Protein AF-A0AAV4JKF1-F1 (afdb_monomer)

Solvent-accessible surface area (backbone atoms only — not comparable to full-atom values): 7211 Å² total; per-residue (Å²): 144,80,54,70,73,57,53,51,54,50,50,52,52,50,63,74,42,50,82,77,72,48,96,61,88,83,86,71,88,88,69,81,89,80,87,83,76,94,61,92,73,76,55,68,49,80,63,65,90,72,56,74,85,52,46,60,58,51,51,54,52,52,48,53,35,43,77,69,63,79,50,79,90,50,97,58,81,47,26,50,44,59,46,86,51,90,71,67,102,69,77,94,67,76,55,82,52,52,87,44,55,67,64,82,93,126

InterPro domains:
  IPR043502 DNA/RNA polymerase superfamily [SSF56672] (13-83)

Foldseek 3Di:
DDDPVVVVVVVVVCVVCVVVPDPADDDDPPDDDDDDDPDPDAAADDADDDDPVCVVVVVVVVVVCVVSVVDDADQDSHDDYWDFDPDDDDDDDTDGPDDDHDHDDD

Secondary structure (DSSP, 8-state):
---HHHHHHHHHHHHHTTTTS-SSPPP--S-PPP---S-----B-PPPPPPHHHHHHHHHHHHHHHHTTS------S-BB--EEE---SSSS--EEE--B------

Organism: NCBI:txid1093978

pLDDT: mean 71.34, std 15.38, range [31.95, 87.19]

Sequence (106 aa):
MLDDQKMSQVQEILHEFADVLTSLPGHTTSVVHEIRLNSDQVVRVKPYPLPFAAQEFVKEEVQKLLDLGVIGHSPSPYCSPITIGCTGIRAGHVAVAGLMLLMPFI

Nearest PDB structures (foldseek):
  4ol8-assembly2_F  TM=7.760E-01  e=1.619E-02  Saccharomyces cerevisiae
  4ol8-assembly2_E  TM=8.468E-01  e=1.544E-01  Saccharomyces cerevisiae
  4ol8-assembly1_A  TM=7.308E-01  e=1.175E-01  Saccharomyces cerevisiae
  8wut-assembly1_E  TM=6.543E-01  e=1.097E-01  Moloney murine leukemia virus
  4mh8-assembly1_A  TM=7.048E-01  e=4.019E-01  Moloney murine leukemia virus isolate Shinnick

Radius of gyration: 20.13 Å; Cα contacts (8 Å, |Δi|>4): 71; chains: 1; bounding box: 46×44×48 Å

Mean predicted aligned error: 12.61 Å

Structure (mmCIF, N/CA/C/O backbone):
data_AF-A0AAV4JKF1-F1
#
_entry.id   AF-A0AAV4JKF1-F1
#
loop_
_atom_site.group_PDB
_atom_site.id
_atom_site.type_symbol
_atom_site.label_atom_id
_atom_site.label_alt_id
_atom_site.label_comp_id
_atom_site.label_asym_id
_atom_site.label_entity_id
_atom_site.label_seq_id
_atom_site.pdbx_PDB_ins_code
_atom_site.Cartn_x
_atom_site.Cartn_y
_atom_site.Cartn_z
_atom_site.occupancy
_atom_site.B_iso_or_equiv
_atom_site.auth_seq_id
_atom_site.auth_comp_id
_atom_site.auth_asym_id
_atom_site.auth_atom_id
_atom_site.pdbx_PDB_model_num
ATOM 1 N N . MET A 1 1 ? -25.158 29.837 23.237 1.00 45.44 1 MET A N 1
ATOM 2 C CA . MET A 1 1 ? -25.384 28.608 24.023 1.00 45.44 1 MET A CA 1
ATOM 3 C C . MET A 1 1 ? -25.950 27.548 23.107 1.00 45.44 1 MET A C 1
ATOM 5 O O . MET A 1 1 ? -27.124 27.220 23.136 1.00 45.44 1 MET A O 1
ATOM 9 N N . LEU A 1 2 ? -25.109 27.108 22.197 1.00 57.44 2 LEU A N 1
ATOM 10 C CA . LEU A 1 2 ? -25.267 25.872 21.456 1.00 57.44 2 LEU A CA 1
ATOM 11 C C . LEU A 1 2 ? -24.030 25.093 21.899 1.00 57.44 2 LEU A C 1
ATOM 13 O O . LEU A 1 2 ? -23.018 25.754 22.109 1.00 57.44 2 LEU A O 1
ATOM 17 N N . ASP A 1 3 ? -24.130 23.793 22.165 1.00 64.38 3 ASP A N 1
ATOM 18 C CA . ASP A 1 3 ? -23.097 22.802 21.801 1.00 64.38 3 ASP A CA 1
ATOM 19 C C . ASP A 1 3 ? -23.141 21.532 22.665 1.00 64.38 3 ASP A C 1
ATOM 21 O O . ASP A 1 3 ? -22.847 20.476 22.120 1.00 64.38 3 ASP A O 1
ATOM 25 N N . ASP A 1 4 ? -23.643 21.544 23.907 1.00 71.81 4 ASP A N 1
ATOM 26 C CA . ASP A 1 4 ? -23.633 20.328 24.755 1.00 71.81 4 ASP A CA 1
ATOM 27 C C . ASP A 1 4 ? -24.437 19.161 24.150 1.00 71.81 4 ASP A C 1
ATOM 29 O O . ASP A 1 4 ? -23.964 18.026 24.081 1.00 71.81 4 ASP A O 1
ATOM 33 N N . GLN A 1 5 ? -25.634 19.439 23.618 1.00 74.81 5 GLN A N 1
ATOM 34 C CA . GLN A 1 5 ? -26.453 18.409 22.964 1.00 74.81 5 GLN A CA 1
ATOM 35 C C . GLN A 1 5 ? -25.835 17.898 21.655 1.00 74.81 5 GLN A C 1
ATOM 37 O O . GLN A 1 5 ? -25.975 16.722 21.330 1.00 74.81 5 GLN A O 1
ATOM 42 N N . LYS A 1 6 ? -25.134 18.759 20.908 1.00 75.44 6 LYS A N 1
ATOM 43 C CA . LYS A 1 6 ? -24.467 18.361 19.658 1.00 75.44 6 LYS A CA 1
ATOM 44 C C . LYS A 1 6 ? -23.225 17.530 19.950 1.00 75.44 6 LYS A C 1
ATOM 46 O O . LYS A 1 6 ? -22.969 16.555 19.254 1.00 75.44 6 LYS A O 1
ATOM 51 N N . 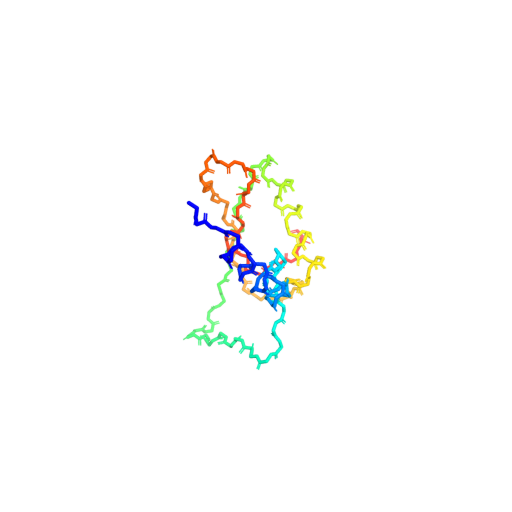MET A 1 7 ? -22.478 17.891 20.992 1.00 80.56 7 MET A N 1
ATOM 52 C CA . MET A 1 7 ? -21.304 17.143 21.428 1.00 80.56 7 MET A CA 1
ATOM 53 C C . MET A 1 7 ? -21.674 15.733 21.895 1.00 80.56 7 MET A C 1
ATOM 55 O O . MET A 1 7 ? -20.975 14.795 21.523 1.00 80.56 7 MET A O 1
ATOM 59 N N . SER A 1 8 ? -22.797 15.566 22.603 1.00 80.62 8 SER A N 1
ATOM 60 C CA . SER A 1 8 ? -23.307 14.239 22.985 1.00 80.62 8 SER A CA 1
ATOM 61 C C . SER A 1 8 ? -23.614 13.367 21.763 1.00 80.62 8 SER A C 1
ATOM 63 O O . SER A 1 8 ? -23.178 12.224 21.695 1.00 80.62 8 SER A O 1
ATOM 65 N N . GLN A 1 9 ? -24.299 13.920 20.757 1.00 81.81 9 GLN A N 1
ATOM 66 C CA . GLN A 1 9 ? -24.639 13.183 19.532 1.00 81.81 9 GLN A CA 1
ATOM 67 C C . GLN A 1 9 ? -23.395 12.787 18.731 1.00 81.81 9 GLN A C 1
ATOM 69 O O . GLN A 1 9 ? -23.306 11.679 18.212 1.00 81.81 9 GLN A O 1
ATOM 74 N N . VAL A 1 10 ? -22.409 13.684 18.646 1.00 83.00 10 VAL A N 1
ATOM 75 C CA . VAL A 1 10 ? -21.136 13.382 17.984 1.00 83.00 10 VAL A CA 1
ATOM 76 C C . VAL A 1 10 ? -20.389 12.279 18.732 1.00 83.00 10 VAL A C 1
ATOM 78 O O . VAL A 1 10 ? -19.842 11.387 18.094 1.00 83.00 10 VAL A O 1
ATOM 81 N N . GLN A 1 11 ? -20.382 12.298 20.066 1.00 82.88 11 GLN A N 1
ATOM 82 C CA . GLN A 1 11 ? -19.741 11.253 20.866 1.00 82.88 11 GLN A CA 1
ATOM 83 C C . GLN A 1 11 ? -20.405 9.883 20.694 1.00 82.88 11 GLN A C 1
ATOM 85 O O . GLN A 1 11 ? -19.692 8.888 20.582 1.00 82.88 11 GLN A O 1
ATOM 90 N N . GLU A 1 12 ? -21.734 9.827 20.622 1.00 86.94 12 GLU A N 1
ATOM 91 C CA . GLU A 1 12 ? -22.471 8.582 20.366 1.00 86.94 12 GLU A CA 1
ATOM 92 C C . GLU A 1 12 ? -22.117 7.988 18.998 1.00 86.94 12 GLU A C 1
ATOM 94 O O . GLU A 1 12 ? -21.759 6.816 18.916 1.00 86.94 12 GLU A O 1
ATOM 99 N N . ILE A 1 13 ? -22.105 8.813 17.947 1.00 85.06 13 ILE A N 1
ATOM 100 C CA . ILE A 1 13 ? -21.737 8.383 16.589 1.00 85.06 13 ILE A CA 1
ATOM 101 C C . ILE A 1 13 ? -20.271 7.931 16.540 1.00 85.06 13 ILE A C 1
ATOM 103 O O . ILE A 1 13 ? -19.951 6.903 15.948 1.00 85.06 13 ILE A O 1
ATOM 107 N N . LEU A 1 14 ? -19.356 8.669 17.175 1.00 83.56 14 LEU A N 1
ATOM 108 C CA . LEU A 1 14 ? -17.942 8.286 17.215 1.00 83.56 14 LEU A CA 1
ATOM 109 C C . LEU A 1 14 ? -17.720 6.963 17.952 1.00 83.56 14 LEU A C 1
ATOM 111 O O . LEU A 1 14 ? -16.825 6.213 17.574 1.00 83.56 14 LEU A O 1
ATOM 115 N N . HIS A 1 15 ? -18.516 6.678 18.984 1.00 83.12 15 HIS A N 1
ATOM 116 C CA . HIS A 1 15 ? -18.471 5.402 19.689 1.00 83.12 15 HIS A CA 1
ATOM 117 C C . HIS A 1 15 ? -19.082 4.265 18.855 1.00 83.12 15 HIS A C 1
ATOM 119 O O . HIS A 1 15 ? -18.558 3.155 18.868 1.00 83.12 15 HIS A O 1
ATOM 125 N N . GLU A 1 16 ? -20.163 4.533 18.118 1.00 85.38 16 GLU A N 1
ATOM 126 C CA . GLU A 1 16 ? -20.820 3.559 17.239 1.00 85.38 16 GLU A CA 1
ATOM 127 C C . GLU A 1 16 ? -19.918 3.110 16.080 1.00 85.38 16 GLU A C 1
ATOM 129 O O . GLU A 1 16 ? -19.870 1.921 15.787 1.00 85.38 16 GLU A O 1
ATOM 134 N N . PHE A 1 17 ? -19.163 4.032 15.471 1.00 80.44 17 PHE A N 1
ATOM 135 C CA . PHE A 1 17 ? -18.271 3.751 14.334 1.00 80.44 17 PHE A CA 1
ATOM 136 C C . PHE A 1 17 ? -16.789 3.634 14.723 1.00 80.44 17 PHE A C 1
ATOM 138 O O . PHE A 1 17 ? -15.905 3.736 13.865 1.00 80.44 17 PHE A O 1
ATOM 145 N N . ALA A 1 18 ? -16.485 3.450 16.010 1.00 78.06 18 ALA A N 1
ATOM 146 C CA . ALA A 1 18 ? -15.108 3.385 16.507 1.00 78.06 18 ALA A CA 1
ATOM 147 C C . ALA A 1 18 ? -14.292 2.239 15.874 1.00 78.06 18 ALA A C 1
ATOM 149 O O . ALA A 1 18 ? -13.070 2.329 15.764 1.00 78.06 18 ALA A O 1
ATOM 150 N N . ASP A 1 19 ? -14.965 1.175 15.447 1.00 75.62 19 ASP A N 1
ATOM 151 C CA . ASP A 1 19 ? -14.404 0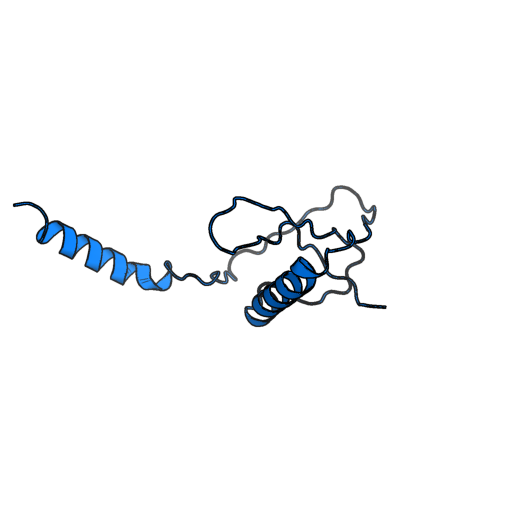.012 14.760 1.00 75.62 19 ASP A CA 1
ATOM 152 C C . ASP A 1 19 ? -14.012 0.302 13.298 1.00 75.62 19 ASP A C 1
ATOM 154 O O . ASP A 1 19 ? -12.980 -0.181 12.822 1.00 75.62 19 ASP A O 1
ATOM 158 N N . VAL A 1 20 ? -14.791 1.128 12.593 1.00 75.62 20 VAL A N 1
ATOM 159 C CA . VAL A 1 20 ? -14.533 1.526 11.196 1.00 75.62 20 VAL A CA 1
ATOM 160 C C . VAL A 1 20 ? -13.525 2.674 11.108 1.00 75.62 20 VAL A C 1
ATOM 162 O O . VAL A 1 20 ? -12.754 2.754 10.152 1.00 75.62 20 VAL A O 1
ATOM 165 N N . LEU A 1 21 ? -13.485 3.554 12.109 1.00 72.62 21 LEU A N 1
ATOM 166 C CA . LEU A 1 21 ? -12.594 4.721 12.163 1.00 72.62 21 LEU A CA 1
ATOM 167 C C . LEU A 1 21 ? -11.174 4.370 12.641 1.00 72.62 21 LEU A C 1
ATOM 169 O O . LEU A 1 21 ? -10.537 5.136 13.368 1.00 72.62 21 LEU A O 1
ATOM 173 N N . THR A 1 22 ? -10.662 3.209 12.244 1.00 74.50 22 THR A N 1
ATOM 174 C CA . THR A 1 22 ? -9.299 2.794 12.572 1.00 74.50 22 THR A CA 1
ATOM 175 C C . THR A 1 22 ? -8.303 3.347 11.553 1.00 74.50 22 THR A C 1
ATOM 177 O O . THR A 1 22 ? -8.579 3.475 10.363 1.00 74.50 22 THR A O 1
ATOM 180 N N . SER A 1 23 ? -7.106 3.703 12.025 1.00 68.44 23 SER A N 1
ATOM 181 C CA . SER A 1 23 ? -5.991 4.135 11.169 1.00 68.44 23 SER A CA 1
ATOM 182 C C . SER A 1 23 ? -5.312 2.975 10.436 1.00 68.44 23 SER A C 1
ATOM 184 O O . SER A 1 23 ? -4.421 3.199 9.618 1.00 68.44 23 SER A O 1
ATOM 186 N N . LEU A 1 24 ? -5.714 1.740 10.747 1.00 69.12 24 LEU A N 1
ATOM 187 C CA . LEU A 1 24 ? -5.226 0.530 10.111 1.00 69.12 24 LEU A CA 1
ATOM 188 C C . LEU A 1 24 ? -6.180 0.126 8.984 1.00 69.12 24 LEU A C 1
ATOM 190 O O . LEU A 1 24 ? -7.395 0.248 9.134 1.00 69.12 24 LEU A O 1
ATOM 194 N N . PRO A 1 25 ? -5.656 -0.370 7.856 1.00 71.81 25 PRO A N 1
ATOM 195 C CA . PRO A 1 25 ? -6.502 -0.848 6.776 1.00 71.81 25 PRO A CA 1
ATOM 196 C C . PRO A 1 25 ? -7.347 -2.036 7.259 1.00 71.81 25 PRO A C 1
ATOM 198 O O . PRO A 1 25 ? -6.816 -3.039 7.733 1.00 71.81 25 PRO A O 1
ATOM 201 N N . GLY A 1 26 ? -8.670 -1.928 7.124 1.00 66.56 26 GLY A N 1
ATOM 202 C CA . GLY A 1 26 ? -9.579 -3.045 7.367 1.00 66.56 26 GLY A CA 1
ATOM 203 C C . GLY A 1 26 ? -9.386 -4.152 6.326 1.00 66.56 26 GLY A C 1
ATOM 204 O O . GLY A 1 26 ? -9.184 -3.880 5.143 1.00 66.56 26 GLY A O 1
ATOM 205 N N . HIS A 1 27 ? -9.470 -5.413 6.750 1.00 66.19 27 HIS A N 1
ATOM 206 C CA . HIS A 1 27 ? -9.400 -6.565 5.852 1.00 66.19 27 HIS A CA 1
ATOM 207 C C . HIS A 1 27 ? -10.814 -7.044 5.506 1.00 66.19 27 HIS A C 1
ATOM 209 O O . HIS A 1 27 ? -11.611 -7.334 6.397 1.00 66.19 27 HIS A O 1
ATOM 215 N N . THR A 1 28 ? -11.138 -7.143 4.215 1.00 68.69 28 THR A N 1
ATOM 216 C CA . THR A 1 28 ? -12.442 -7.643 3.751 1.00 68.69 28 THR A CA 1
ATOM 217 C C . THR A 1 28 ? -12.255 -8.952 2.998 1.00 68.69 28 THR A C 1
ATOM 219 O O . THR A 1 28 ? -11.632 -8.979 1.944 1.00 68.69 28 THR A O 1
ATOM 222 N N . THR A 1 29 ? -12.839 -10.037 3.508 1.00 68.06 29 THR A N 1
ATOM 223 C CA . THR A 1 29 ? -12.812 -11.360 2.850 1.00 68.06 29 THR A CA 1
ATOM 224 C C . THR A 1 29 ? -13.994 -11.559 1.884 1.00 68.06 29 THR A C 1
ATOM 226 O O . THR A 1 29 ? -14.024 -12.524 1.129 1.00 68.06 29 THR A O 1
ATOM 229 N N . SER A 1 30 ? -14.985 -10.660 1.894 1.00 70.81 30 SER A N 1
ATOM 230 C CA . SER A 1 30 ? -16.269 -10.859 1.202 1.00 70.81 30 SER A CA 1
ATOM 231 C C . SER A 1 30 ? -16.202 -10.754 -0.324 1.00 70.81 30 SER A C 1
ATOM 233 O O . SER A 1 30 ? -17.020 -11.368 -1.004 1.00 70.81 30 SER A O 1
ATOM 235 N N . VAL A 1 31 ? -15.270 -9.973 -0.877 1.00 74.88 31 VAL A N 1
ATOM 236 C CA . VAL A 1 31 ? -15.139 -9.766 -2.327 1.00 74.88 31 VAL A CA 1
ATOM 237 C C . VAL A 1 31 ? -13.664 -9.733 -2.696 1.00 74.88 31 VAL A C 1
ATOM 239 O O . VAL A 1 31 ? -12.898 -8.952 -2.138 1.00 74.88 31 VAL A O 1
ATOM 242 N N . VAL A 1 32 ? -13.278 -10.561 -3.664 1.00 77.75 32 VAL A N 1
ATOM 243 C CA . VAL A 1 32 ? -11.928 -10.585 -4.232 1.00 77.75 32 VAL A CA 1
ATOM 244 C C . VAL A 1 32 ? -11.954 -9.857 -5.571 1.00 77.75 32 VAL A C 1
ATOM 246 O O . VAL A 1 32 ? -12.824 -10.109 -6.404 1.00 77.75 32 VAL A O 1
ATOM 249 N N . HIS A 1 33 ? -11.005 -8.947 -5.784 1.00 77.94 33 HIS A N 1
ATOM 250 C CA . HIS A 1 33 ? -10.837 -8.292 -7.076 1.00 77.94 33 HIS A CA 1
ATOM 251 C C . HIS A 1 33 ? -10.080 -9.211 -8.044 1.00 77.94 33 HIS A C 1
ATOM 253 O O . HIS A 1 33 ? -8.939 -9.588 -7.782 1.00 77.94 33 HIS A O 1
ATOM 259 N N . GLU A 1 34 ? -10.706 -9.554 -9.170 1.00 79.94 34 GLU A N 1
ATOM 260 C CA . GLU A 1 34 ? -10.070 -10.295 -10.261 1.00 79.94 34 GLU A CA 1
ATOM 261 C C . GLU A 1 34 ? -9.580 -9.317 -11.339 1.00 79.94 34 GLU A C 1
ATOM 263 O O . GLU A 1 34 ? -10.372 -8.599 -11.954 1.00 79.94 34 GLU A O 1
ATOM 268 N N . ILE A 1 35 ? -8.270 -9.309 -11.596 1.00 81.69 35 ILE A N 1
ATOM 269 C CA . ILE A 1 35 ? -7.674 -8.528 -12.684 1.00 81.69 35 ILE A CA 1
ATOM 270 C C . ILE A 1 35 ? -7.705 -9.376 -13.957 1.00 81.69 35 ILE A C 1
ATOM 272 O O . ILE A 1 35 ? -6.934 -10.325 -14.100 1.00 81.69 35 ILE A O 1
ATOM 276 N N . ARG A 1 36 ? -8.580 -9.025 -14.905 1.00 83.81 36 ARG A N 1
ATOM 277 C CA . ARG A 1 36 ? -8.643 -9.682 -16.218 1.00 83.81 36 ARG A CA 1
ATOM 278 C C . ARG A 1 36 ? -7.602 -9.081 -17.154 1.00 83.81 36 ARG A C 1
ATOM 280 O O . ARG A 1 36 ? -7.642 -7.889 -17.453 1.00 83.81 36 ARG A O 1
ATOM 287 N N . LEU A 1 37 ? -6.665 -9.909 -17.608 1.00 80.69 37 LEU A N 1
ATOM 288 C CA . LEU A 1 37 ? -5.631 -9.502 -18.553 1.00 80.69 37 LEU A CA 1
ATOM 289 C C . LEU A 1 37 ? -6.206 -9.463 -19.975 1.00 80.69 37 LEU A C 1
ATOM 291 O O . LEU A 1 37 ? -6.868 -10.401 -20.407 1.00 80.69 37 LEU A O 1
ATOM 295 N N . ASN A 1 38 ? -5.930 -8.385 -20.711 1.00 81.38 38 ASN A N 1
ATOM 296 C CA . ASN A 1 38 ? -6.309 -8.260 -22.126 1.00 81.38 38 ASN A CA 1
ATOM 297 C C . ASN A 1 38 ? -5.266 -8.881 -23.077 1.00 81.38 38 ASN A C 1
ATOM 299 O O . ASN A 1 38 ? -5.523 -9.019 -24.270 1.00 81.38 38 ASN A O 1
ATOM 303 N N . SER A 1 39 ? -4.075 -9.211 -22.569 1.00 79.62 39 SER A N 1
ATOM 304 C CA . SER A 1 39 ? -2.954 -9.748 -23.342 1.00 79.62 39 SER A CA 1
ATOM 305 C C . SER A 1 39 ? -2.044 -10.606 -22.466 1.00 79.62 39 SER A C 1
ATOM 307 O O . SER A 1 39 ? -1.706 -10.191 -21.357 1.00 79.62 39 SER A O 1
ATOM 309 N N . ASP A 1 40 ? -1.549 -11.719 -23.007 1.00 78.56 40 ASP A N 1
ATOM 310 C CA . ASP A 1 40 ? -0.632 -12.643 -22.316 1.00 78.56 40 ASP A CA 1
ATOM 311 C C . ASP A 1 40 ? 0.832 -12.162 -22.295 1.00 78.56 40 ASP A C 1
ATOM 313 O O . ASP A 1 40 ? 1.739 -12.879 -21.870 1.00 78.56 40 ASP A O 1
ATOM 317 N N . GLN A 1 41 ? 1.099 -10.939 -22.766 1.00 80.38 41 GLN A N 1
ATOM 318 C CA . GLN A 1 41 ? 2.444 -10.381 -22.744 1.00 80.38 41 GLN A CA 1
ATOM 319 C C . GLN A 1 41 ? 2.855 -10.041 -21.308 1.00 80.38 41 GLN A C 1
ATOM 321 O O . GLN A 1 41 ? 2.240 -9.216 -20.632 1.00 80.38 41 GLN A O 1
ATOM 326 N N . VAL A 1 42 ? 3.940 -10.663 -20.853 1.00 77.62 42 VAL A N 1
ATOM 327 C CA . VAL A 1 42 ? 4.518 -10.395 -19.537 1.00 77.62 42 VAL A CA 1
ATOM 328 C C . VAL A 1 42 ? 5.173 -9.012 -19.530 1.00 77.62 42 VAL A C 1
ATOM 330 O O . VAL A 1 42 ? 6.121 -8.760 -20.273 1.00 77.62 42 VAL A O 1
ATOM 333 N N . VAL A 1 43 ? 4.693 -8.122 -18.657 1.00 77.88 43 VAL A N 1
ATOM 334 C CA . VAL A 1 43 ? 5.303 -6.807 -18.411 1.00 77.88 43 VAL A CA 1
ATOM 335 C C . VAL A 1 43 ? 6.240 -6.914 -17.211 1.00 77.88 43 VAL A C 1
ATOM 337 O O . VAL A 1 43 ? 5.796 -7.073 -16.072 1.00 77.88 43 VAL A O 1
ATOM 340 N N . ARG A 1 44 ? 7.549 -6.825 -17.467 1.00 81.19 44 ARG A N 1
ATOM 341 C CA . ARG A 1 44 ? 8.591 -6.811 -16.434 1.00 81.19 44 ARG A CA 1
ATOM 342 C C . ARG A 1 44 ? 9.479 -5.591 -16.617 1.00 81.19 44 ARG A C 1
ATOM 344 O O . ARG A 1 44 ? 10.237 -5.507 -17.582 1.00 81.19 44 ARG A O 1
ATOM 351 N N . VAL A 1 45 ? 9.409 -4.671 -15.666 1.00 81.31 45 VAL A N 1
ATOM 352 C CA . VAL A 1 45 ? 10.193 -3.434 -15.686 1.00 81.31 45 VAL A CA 1
ATOM 353 C C . VAL A 1 45 ? 11.179 -3.438 -14.523 1.00 81.31 45 VAL A C 1
ATOM 355 O O . VAL A 1 45 ? 10.846 -3.823 -13.404 1.00 81.31 45 VAL A O 1
ATOM 358 N N . LYS A 1 46 ? 12.425 -3.030 -14.789 1.00 79.50 46 LYS A N 1
ATOM 359 C CA . LYS A 1 46 ? 13.455 -2.923 -13.751 1.00 79.50 46 LYS A CA 1
ATOM 360 C C . LYS A 1 46 ? 13.101 -1.776 -12.786 1.00 79.50 46 LYS A C 1
ATOM 362 O O . LYS A 1 46 ? 12.833 -0.676 -13.269 1.00 79.50 46 LYS A O 1
ATOM 367 N N . PRO A 1 47 ? 13.153 -1.991 -11.457 1.00 78.88 47 PRO A N 1
ATOM 368 C CA . PRO A 1 47 ? 12.974 -0.924 -10.478 1.00 78.88 47 PRO A CA 1
ATOM 369 C C . PRO A 1 47 ? 13.952 0.232 -10.694 1.00 78.88 47 PRO A C 1
ATOM 371 O O . PRO A 1 47 ? 15.128 0.017 -11.005 1.00 78.88 47 PRO A O 1
ATOM 374 N N . TYR A 1 48 ? 13.470 1.459 -10.504 1.00 82.25 48 TYR A N 1
ATOM 375 C CA . TYR A 1 48 ? 14.318 2.643 -10.557 1.00 82.25 48 TYR A CA 1
ATOM 376 C C . TYR A 1 48 ? 15.287 2.667 -9.365 1.00 82.25 48 TYR A C 1
ATOM 378 O O . TYR A 1 48 ? 14.903 2.277 -8.259 1.00 82.25 48 TYR A O 1
ATOM 386 N N . PRO A 1 49 ? 16.539 3.127 -9.553 1.00 80.50 49 PRO A N 1
ATOM 387 C CA . PRO A 1 49 ? 17.466 3.304 -8.443 1.00 80.50 49 PRO A CA 1
ATOM 388 C C . PRO A 1 49 ? 16.894 4.268 -7.401 1.00 80.50 49 PRO A C 1
ATOM 390 O O . PRO A 1 49 ? 16.505 5.389 -7.728 1.00 80.50 49 PRO A O 1
ATOM 393 N N . LEU A 1 50 ? 16.863 3.831 -6.143 1.00 80.69 50 LEU A N 1
ATOM 394 C CA . LEU A 1 50 ? 16.363 4.639 -5.036 1.00 80.69 50 LEU A CA 1
ATOM 395 C C . LEU A 1 50 ? 17.502 5.452 -4.401 1.00 80.69 50 LEU A C 1
ATOM 397 O O . LEU A 1 50 ? 18.572 4.885 -4.145 1.00 80.69 50 LEU A O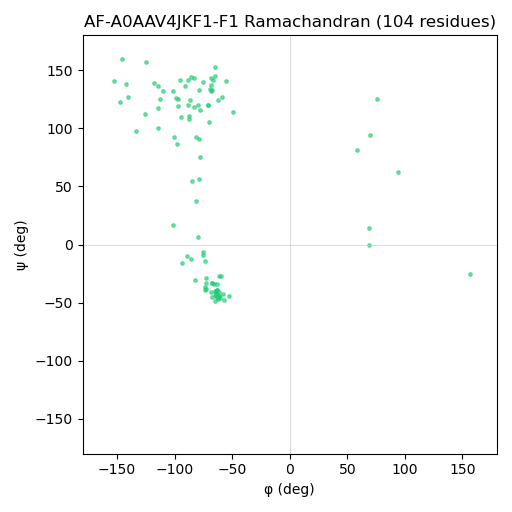 1
ATOM 401 N N . PRO A 1 51 ? 17.292 6.744 -4.090 1.00 82.38 51 PRO A N 1
ATOM 402 C CA . PRO A 1 51 ? 18.264 7.536 -3.341 1.00 82.38 51 PRO A CA 1
ATOM 403 C C . PRO A 1 51 ? 18.418 6.987 -1.916 1.00 82.38 51 PRO A C 1
ATOM 405 O O . PRO A 1 51 ? 17.443 6.535 -1.319 1.00 82.38 51 PRO A O 1
ATOM 408 N N . PHE A 1 52 ? 19.631 7.053 -1.356 1.00 80.25 52 PHE A N 1
ATOM 409 C CA . PHE A 1 52 ? 19.978 6.433 -0.065 1.00 80.25 52 PHE A CA 1
ATOM 410 C C . PHE A 1 52 ? 19.018 6.822 1.071 1.00 80.25 52 PHE A C 1
ATOM 412 O O . PHE A 1 52 ? 18.510 5.952 1.768 1.00 80.25 52 PHE A O 1
ATOM 419 N N . ALA A 1 53 ? 18.667 8.107 1.172 1.00 80.06 53 ALA A N 1
ATOM 420 C CA . ALA A 1 53 ? 17.741 8.615 2.187 1.00 80.06 53 ALA A CA 1
ATOM 421 C C . ALA A 1 53 ? 16.324 8.015 2.100 1.00 80.06 53 ALA A C 1
ATOM 423 O O . ALA A 1 53 ? 15.623 7.942 3.102 1.00 80.06 53 ALA A O 1
ATOM 424 N N . ALA A 1 54 ? 15.889 7.585 0.912 1.00 78.50 54 ALA A N 1
ATOM 425 C CA . ALA A 1 54 ? 14.569 6.992 0.725 1.00 78.50 54 ALA A CA 1
ATOM 426 C C . ALA A 1 54 ? 14.585 5.458 0.827 1.00 78.50 54 ALA A C 1
ATOM 428 O O . ALA A 1 54 ? 13.531 4.852 0.990 1.00 78.50 54 ALA A O 1
ATOM 429 N N . GLN A 1 55 ? 15.757 4.816 0.741 1.00 82.25 55 GLN A N 1
ATOM 430 C CA . GLN A 1 55 ? 15.864 3.358 0.838 1.00 82.25 55 GLN A CA 1
ATOM 431 C C . GLN A 1 55 ? 15.452 2.843 2.215 1.00 82.25 55 GLN A C 1
ATOM 433 O O . GLN A 1 55 ? 14.753 1.837 2.291 1.00 82.25 55 GLN A O 1
ATOM 438 N N . GLU A 1 56 ? 15.883 3.513 3.285 1.00 84.94 56 GLU A N 1
ATOM 439 C CA . GLU A 1 56 ? 15.530 3.135 4.659 1.00 84.94 56 GLU A CA 1
ATOM 440 C C . GLU A 1 56 ? 14.027 3.289 4.886 1.00 84.94 56 GLU A C 1
ATOM 442 O O . GLU A 1 56 ? 13.365 2.327 5.263 1.00 84.94 56 GLU A O 1
ATOM 447 N N . PHE A 1 57 ? 13.468 4.440 4.504 1.00 83.06 57 PHE A N 1
ATOM 448 C CA . PHE A 1 57 ? 12.033 4.693 4.597 1.00 83.06 57 PHE A CA 1
ATOM 449 C C . PHE A 1 57 ? 11.201 3.650 3.830 1.00 83.06 57 PHE A C 1
ATOM 451 O O . PHE A 1 57 ? 10.239 3.100 4.360 1.00 83.06 57 PHE A O 1
ATOM 458 N N . VAL A 1 58 ? 11.570 3.347 2.578 1.00 83.00 58 VAL A N 1
ATOM 459 C CA . VAL A 1 58 ? 10.833 2.364 1.768 1.00 83.00 58 VAL A CA 1
ATOM 460 C C . VAL A 1 58 ? 10.907 0.974 2.392 1.00 83.00 58 VAL A C 1
ATOM 462 O O . VAL A 1 58 ? 9.907 0.261 2.389 1.00 83.00 58 VAL A O 1
ATOM 465 N N . LYS A 1 59 ? 12.062 0.581 2.940 1.00 84.25 59 LYS A N 1
ATOM 466 C CA . LYS A 1 59 ? 12.206 -0.711 3.625 1.00 84.25 59 LYS A CA 1
ATOM 467 C C . LYS A 1 59 ? 11.312 -0.796 4.858 1.00 84.25 59 LYS A C 1
ATOM 469 O O . LYS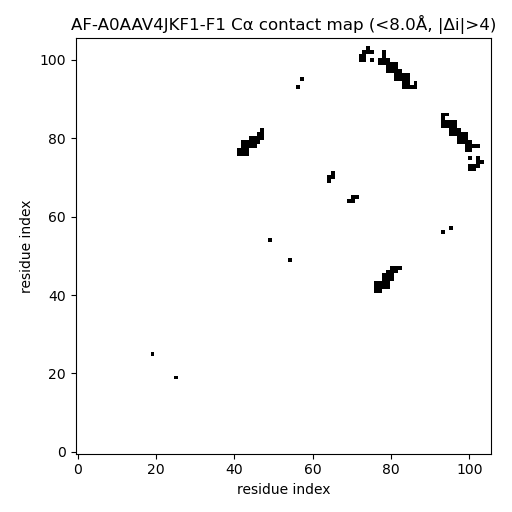 A 1 59 ? 10.637 -1.807 5.025 1.00 84.25 59 LY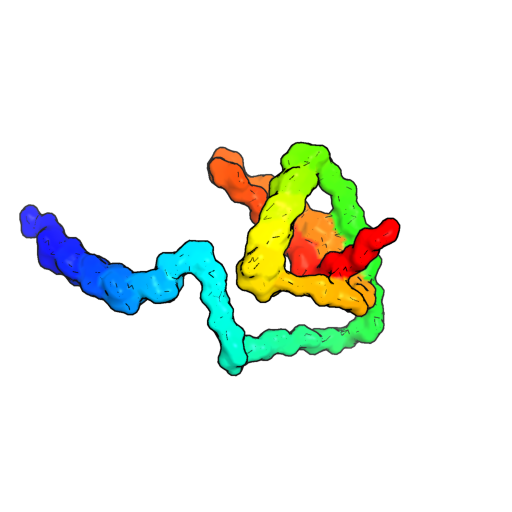S A O 1
ATOM 474 N N . GLU A 1 60 ? 11.282 0.247 5.684 1.00 87.19 60 GLU A N 1
ATOM 475 C CA . GLU A 1 60 ? 10.415 0.298 6.865 1.00 87.19 60 GLU A CA 1
ATOM 476 C C . GLU A 1 60 ? 8.936 0.208 6.487 1.00 87.19 60 GLU A C 1
ATOM 478 O O . GLU A 1 60 ? 8.188 -0.547 7.101 1.00 87.19 60 GLU A O 1
ATOM 483 N N . GLU A 1 61 ? 8.510 0.936 5.456 1.00 83.75 61 GLU A N 1
ATOM 484 C CA . GLU A 1 61 ? 7.110 0.939 5.038 1.00 83.75 61 GLU A CA 1
ATOM 485 C C . GLU A 1 61 ? 6.681 -0.403 4.435 1.00 83.75 61 GLU A C 1
ATOM 487 O O . GLU A 1 61 ? 5.615 -0.923 4.760 1.00 83.75 61 GLU A O 1
ATOM 492 N N . VAL A 1 62 ? 7.540 -1.018 3.616 1.00 85.31 62 VAL A N 1
ATOM 493 C CA . VAL A 1 62 ? 7.303 -2.371 3.094 1.00 85.31 62 VAL A CA 1
ATOM 494 C C . VAL A 1 62 ? 7.214 -3.382 4.238 1.00 85.31 62 VAL A C 1
ATOM 496 O O . VAL A 1 62 ? 6.331 -4.237 4.207 1.00 85.31 62 VAL A O 1
ATOM 499 N N . GLN A 1 63 ? 8.069 -3.272 5.259 1.00 86.25 63 GLN A N 1
ATOM 500 C CA . GLN A 1 63 ? 8.013 -4.159 6.422 1.00 86.25 63 GLN A CA 1
ATOM 501 C C . GLN A 1 63 ? 6.699 -3.994 7.193 1.00 86.25 63 GLN A C 1
ATOM 503 O O . GLN A 1 63 ? 6.043 -4.990 7.477 1.00 86.25 63 GLN A O 1
ATOM 508 N N . LYS A 1 64 ? 6.247 -2.759 7.441 1.00 85.56 64 LYS A N 1
ATOM 509 C CA . LYS A 1 64 ? 4.942 -2.515 8.079 1.00 85.56 64 LYS A CA 1
ATOM 510 C C . LYS A 1 64 ? 3.795 -3.128 7.278 1.00 85.56 64 LYS A C 1
ATOM 512 O O . LYS A 1 64 ? 2.901 -3.730 7.860 1.00 85.56 64 LYS A O 1
ATOM 517 N N . LEU A 1 65 ? 3.806 -2.995 5.950 1.00 82.25 65 LEU A N 1
ATOM 518 C CA . LEU A 1 65 ? 2.763 -3.570 5.094 1.00 82.25 65 LEU A CA 1
ATOM 519 C C . LEU A 1 65 ? 2.787 -5.108 5.085 1.00 82.25 65 LEU A C 1
ATOM 521 O O . LEU A 1 65 ? 1.724 -5.723 4.975 1.00 82.25 65 LEU A O 1
ATOM 525 N N . LEU A 1 66 ? 3.972 -5.720 5.206 1.00 85.88 66 LEU A N 1
ATOM 526 C CA . LEU A 1 66 ? 4.130 -7.167 5.387 1.00 85.88 66 LEU A CA 1
ATOM 527 C C . LEU A 1 66 ? 3.588 -7.614 6.749 1.00 85.88 66 LEU A C 1
ATOM 529 O O . LEU A 1 66 ? 2.836 -8.583 6.811 1.00 85.88 66 LEU A O 1
ATOM 533 N N . ASP A 1 67 ? 3.914 -6.884 7.816 1.00 86.75 67 ASP A N 1
ATOM 534 C CA . ASP A 1 67 ? 3.458 -7.182 9.177 1.00 86.75 67 ASP A CA 1
ATOM 535 C C . ASP A 1 67 ? 1.931 -7.021 9.310 1.00 86.75 67 ASP A C 1
ATOM 537 O O . ASP A 1 67 ? 1.277 -7.790 10.014 1.00 86.75 67 ASP A O 1
ATOM 541 N N . LEU A 1 68 ? 1.346 -6.062 8.582 1.00 81.88 68 LEU A N 1
ATOM 542 C CA . LEU A 1 68 ? -0.104 -5.868 8.467 1.00 81.88 68 LEU A CA 1
ATOM 543 C C . LEU A 1 68 ? -0.790 -6.904 7.558 1.00 81.88 68 LEU A C 1
ATOM 545 O O . LEU A 1 68 ? -2.017 -6.928 7.490 1.00 81.88 68 LEU A O 1
ATOM 549 N N . GLY A 1 69 ? -0.032 -7.739 6.839 1.00 80.44 69 GLY A N 1
ATOM 550 C CA . GLY A 1 69 ? -0.568 -8.760 5.933 1.00 80.44 69 GLY A CA 1
ATOM 551 C C . GLY A 1 69 ? -1.244 -8.206 4.673 1.00 80.44 69 GLY A C 1
ATOM 552 O O . GLY A 1 69 ? -1.950 -8.940 3.985 1.00 80.44 69 GLY A O 1
ATOM 553 N N . VAL A 1 70 ? -1.037 -6.923 4.357 1.00 81.50 70 VAL A N 1
ATOM 554 C CA . VAL A 1 70 ? -1.602 -6.268 3.161 1.00 81.50 70 VAL A CA 1
ATOM 555 C C . VAL A 1 70 ? -0.889 -6.744 1.895 1.00 81.50 70 VAL A C 1
ATOM 557 O O . VAL A 1 70 ? -1.497 -6.844 0.830 1.00 81.50 70 VAL A O 1
ATOM 560 N N . ILE A 1 71 ? 0.409 -7.037 2.005 1.00 83.75 71 ILE A N 1
ATOM 561 C CA . ILE A 1 71 ? 1.249 -7.511 0.902 1.00 83.75 71 ILE A CA 1
ATOM 562 C C . ILE A 1 71 ? 1.924 -8.830 1.272 1.00 83.75 71 ILE A C 1
ATOM 564 O O . ILE A 1 71 ? 2.117 -9.140 2.444 1.00 83.75 71 ILE A O 1
ATOM 568 N N . GLY A 1 72 ? 2.312 -9.605 0.261 1.00 82.50 72 GLY A N 1
ATOM 569 C CA . GLY A 1 72 ? 2.996 -10.879 0.444 1.00 82.50 72 GLY A CA 1
ATOM 570 C C . GLY A 1 72 ? 4.009 -11.150 -0.659 1.00 82.50 72 GLY A C 1
ATOM 571 O O . GLY A 1 72 ? 3.949 -10.583 -1.755 1.00 82.50 72 GLY A O 1
ATOM 572 N N . HIS A 1 73 ? 4.956 -12.035 -0.366 1.00 81.69 73 HIS A N 1
ATOM 573 C CA . HIS A 1 73 ? 5.913 -12.501 -1.359 1.00 81.69 73 HIS A CA 1
ATOM 574 C C . HIS A 1 73 ? 5.210 -13.369 -2.403 1.00 81.69 73 HIS A C 1
ATOM 576 O O . HIS A 1 73 ? 4.442 -14.267 -2.062 1.00 81.69 73 HIS A O 1
ATOM 582 N N . SER A 1 74 ? 5.492 -13.122 -3.681 1.00 79.56 74 SER A N 1
ATOM 583 C CA . SER A 1 74 ? 4.927 -13.906 -4.776 1.00 79.56 74 SER A CA 1
ATOM 584 C C . SER A 1 74 ? 5.952 -14.112 -5.895 1.00 79.56 74 SER A C 1
ATOM 586 O O . SER A 1 74 ? 6.668 -13.178 -6.265 1.00 79.56 74 SER A O 1
ATOM 588 N N . PRO A 1 75 ? 6.036 -15.321 -6.472 1.00 79.00 75 PRO A N 1
ATOM 589 C CA . PRO A 1 75 ? 6.901 -15.596 -7.613 1.00 79.00 75 PRO A CA 1
ATOM 590 C C . PRO A 1 75 ? 6.197 -15.219 -8.929 1.00 79.00 75 PRO A C 1
ATOM 592 O O . PRO A 1 75 ? 6.023 -16.058 -9.810 1.00 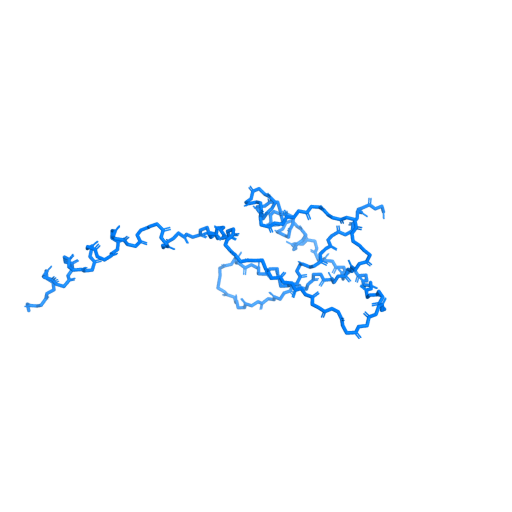79.00 75 PRO A O 1
ATOM 595 N N . SER A 1 76 ? 5.725 -13.977 -9.061 1.00 77.62 76 SER A N 1
ATOM 596 C CA . SER A 1 76 ? 4.980 -13.568 -10.257 1.00 77.62 76 SER A CA 1
ATOM 597 C C . SER A 1 76 ? 5.917 -13.171 -11.407 1.00 77.62 76 SER A C 1
ATOM 599 O O . SER A 1 76 ? 6.936 -12.527 -11.151 1.00 77.62 76 SER A O 1
ATOM 601 N N . PRO A 1 77 ? 5.576 -13.472 -12.673 1.00 79.12 77 PRO A N 1
ATOM 602 C CA . PRO A 1 77 ? 6.369 -13.042 -13.824 1.00 79.12 77 PRO A CA 1
ATOM 603 C C . PRO A 1 77 ? 6.224 -11.538 -14.134 1.00 79.12 77 PRO A C 1
ATOM 605 O O . PRO A 1 77 ? 7.040 -10.991 -14.875 1.00 79.12 77 PRO A O 1
ATOM 608 N N . TYR A 1 78 ? 5.217 -10.868 -13.563 1.00 80.62 78 TYR A N 1
ATOM 609 C CA . TYR A 1 78 ? 4.956 -9.436 -13.724 1.00 80.62 78 TYR A CA 1
ATOM 610 C C . TYR A 1 78 ? 5.724 -8.619 -12.682 1.00 80.62 78 TYR A C 1
ATOM 612 O O . TYR A 1 78 ? 5.834 -9.025 -11.528 1.00 8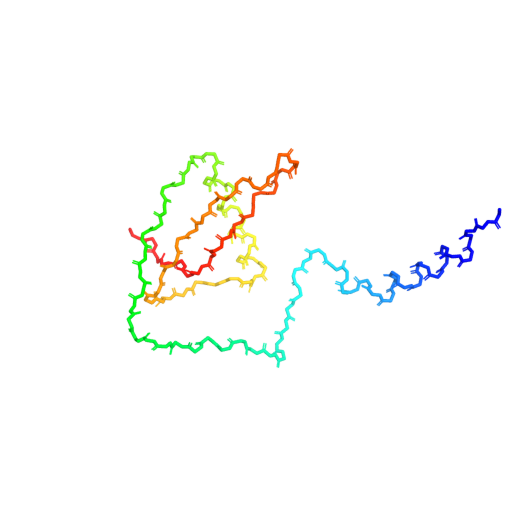0.62 78 TYR A O 1
ATOM 620 N N . CYS A 1 79 ? 6.254 -7.460 -13.071 1.00 78.38 79 CYS A N 1
ATOM 621 C CA . CYS A 1 79 ? 6.922 -6.561 -12.130 1.00 78.38 79 CYS A CA 1
ATOM 622 C C . CYS A 1 79 ? 6.720 -5.104 -12.540 1.00 78.38 79 CYS A C 1
ATOM 624 O O . CYS A 1 79 ? 7.111 -4.712 -13.647 1.00 78.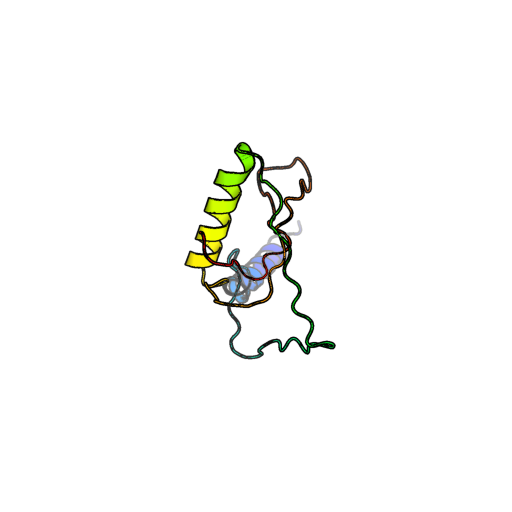38 79 CYS A O 1
ATOM 626 N N . SER A 1 80 ? 6.156 -4.319 -11.622 1.00 80.31 80 SER A N 1
ATOM 627 C CA . SER A 1 80 ? 5.982 -2.874 -11.772 1.00 80.31 80 SER A CA 1
ATOM 628 C C . SER A 1 80 ? 6.912 -2.144 -10.801 1.00 80.31 80 SER A C 1
ATOM 630 O O . SER A 1 80 ? 6.972 -2.503 -9.623 1.00 80.31 80 SER A O 1
ATOM 632 N N . PRO A 1 81 ? 7.654 -1.126 -11.262 1.00 77.62 81 PRO A N 1
ATOM 633 C CA . PRO A 1 81 ? 8.628 -0.443 -10.436 1.00 77.62 81 PRO A CA 1
ATOM 634 C C . PRO A 1 81 ? 7.916 0.486 -9.451 1.00 77.62 81 PRO A C 1
ATOM 636 O O . PRO A 1 81 ? 6.985 1.207 -9.811 1.00 77.62 81 PRO A O 1
ATOM 639 N N . ILE A 1 82 ? 8.417 0.522 -8.220 1.00 78.50 82 ILE A N 1
ATOM 640 C CA . ILE A 1 82 ? 7.987 1.502 -7.225 1.00 78.50 82 ILE A CA 1
ATOM 641 C C . ILE A 1 82 ? 8.459 2.882 -7.673 1.00 78.50 82 ILE A C 1
ATOM 643 O O . ILE A 1 82 ? 9.633 3.061 -8.012 1.00 78.50 82 ILE A O 1
ATOM 647 N N . THR A 1 83 ? 7.563 3.865 -7.626 1.00 69.44 83 THR A N 1
ATOM 648 C CA . THR A 1 83 ? 7.919 5.266 -7.854 1.00 69.44 83 THR A CA 1
ATOM 649 C C . THR A 1 83 ? 7.737 6.043 -6.559 1.00 69.44 83 THR A C 1
ATOM 651 O O . THR A 1 83 ? 6.665 6.033 -5.959 1.00 69.44 83 THR A O 1
ATOM 654 N N . ILE A 1 84 ? 8.795 6.722 -6.121 1.00 69.38 84 ILE A N 1
ATOM 655 C CA . ILE A 1 84 ? 8.743 7.595 -4.949 1.00 69.38 84 ILE A CA 1
ATOM 656 C C . ILE A 1 84 ? 8.310 8.980 -5.418 1.00 69.38 84 ILE A C 1
ATOM 658 O O . ILE A 1 84 ? 9.053 9.667 -6.119 1.00 69.38 84 ILE A O 1
ATOM 662 N N . GLY A 1 85 ? 7.095 9.374 -5.047 1.00 60.81 85 GLY A N 1
ATOM 663 C CA . GLY A 1 85 ? 6.570 10.712 -5.287 1.00 60.81 85 GLY A CA 1
ATOM 664 C C . GLY A 1 85 ? 6.709 11.573 -4.038 1.00 60.81 85 GLY A C 1
ATOM 665 O O . GLY A 1 85 ? 6.221 11.211 -2.971 1.00 60.81 85 GLY A O 1
ATOM 666 N N . CYS A 1 86 ? 7.335 12.741 -4.160 1.00 48.84 86 CYS A N 1
ATOM 667 C CA . CYS A 1 86 ? 7.350 13.742 -3.095 1.00 48.84 86 CYS A CA 1
ATOM 668 C C . CYS A 1 86 ? 6.004 14.486 -3.075 1.00 48.84 86 CYS A C 1
ATOM 670 O O . CYS A 1 86 ? 5.901 15.612 -3.566 1.00 48.84 86 CYS A O 1
ATOM 672 N N . THR A 1 87 ? 4.940 13.869 -2.562 1.00 45.56 87 THR A N 1
ATOM 673 C CA . THR A 1 87 ? 3.645 14.546 -2.414 1.00 45.56 87 THR A CA 1
ATOM 674 C C . THR A 1 87 ? 3.665 15.449 -1.179 1.00 45.56 87 THR A C 1
ATOM 676 O O . THR A 1 87 ? 3.330 15.012 -0.089 1.00 45.56 87 THR A O 1
ATOM 679 N N . GLY A 1 88 ? 4.048 16.718 -1.354 1.00 43.25 88 GLY A N 1
ATOM 680 C CA . GLY A 1 88 ? 3.795 17.794 -0.384 1.00 43.25 88 GLY A CA 1
ATOM 681 C C . GLY A 1 88 ? 4.677 17.799 0.875 1.00 43.25 88 GLY A C 1
ATOM 682 O O . GLY A 1 88 ? 4.728 16.863 1.661 1.00 43.25 88 GLY A O 1
ATOM 683 N N . ILE A 1 89 ? 5.341 18.928 1.117 1.00 45.16 89 ILE A N 1
ATOM 684 C CA . ILE A 1 89 ? 6.288 19.172 2.218 1.00 45.16 89 ILE A CA 1
ATOM 685 C C . ILE A 1 89 ? 5.535 19.460 3.536 1.00 45.16 89 ILE A C 1
ATOM 687 O O . ILE A 1 89 ? 5.697 20.510 4.156 1.00 45.16 89 ILE A O 1
ATOM 691 N N . ARG A 1 90 ? 4.665 18.545 3.970 1.00 40.78 90 ARG A N 1
ATOM 692 C CA . ARG A 1 90 ? 4.061 18.568 5.310 1.00 40.78 90 ARG A CA 1
ATOM 693 C C . ARG A 1 90 ? 4.139 17.166 5.914 1.00 40.78 90 ARG A C 1
ATOM 695 O O . ARG A 1 90 ? 3.317 16.313 5.631 1.00 40.78 90 ARG A O 1
ATOM 702 N N . ALA A 1 91 ? 5.161 16.982 6.750 1.00 38.72 91 ALA A N 1
ATOM 703 C CA . ALA A 1 91 ? 5.339 15.882 7.699 1.00 38.72 91 ALA A CA 1
ATOM 704 C C . ALA A 1 91 ? 5.363 14.446 7.125 1.00 38.72 91 ALA A C 1
ATOM 706 O O . ALA A 1 91 ? 4.411 13.682 7.253 1.00 38.72 91 ALA A O 1
ATOM 707 N N . GLY A 1 92 ? 6.530 14.047 6.606 1.00 47.25 92 GLY A N 1
ATOM 708 C CA . GLY A 1 92 ? 7.102 12.711 6.852 1.00 47.25 92 GLY A CA 1
ATOM 709 C C . GLY A 1 92 ? 6.417 11.477 6.255 1.00 47.25 92 GLY A C 1
ATOM 710 O O . GLY A 1 92 ? 6.935 10.385 6.447 1.00 47.25 92 GLY A O 1
ATOM 711 N N . HIS A 1 93 ? 5.308 11.613 5.529 1.00 44.31 93 HIS A N 1
ATOM 712 C CA . HIS A 1 93 ? 4.645 10.484 4.875 1.00 44.31 93 HIS A CA 1
ATOM 713 C C . HIS A 1 93 ? 5.014 10.452 3.395 1.00 44.31 93 HIS A C 1
ATOM 715 O O . HIS A 1 93 ? 4.394 11.105 2.557 1.00 44.31 93 HIS A O 1
ATOM 721 N N . VAL A 1 94 ? 6.064 9.700 3.073 1.00 49.00 94 VAL A N 1
ATOM 722 C CA . VAL A 1 94 ? 6.345 9.307 1.693 1.00 49.00 94 VAL A CA 1
ATOM 723 C C . VAL A 1 94 ? 5.394 8.159 1.352 1.00 49.00 94 VAL A C 1
AT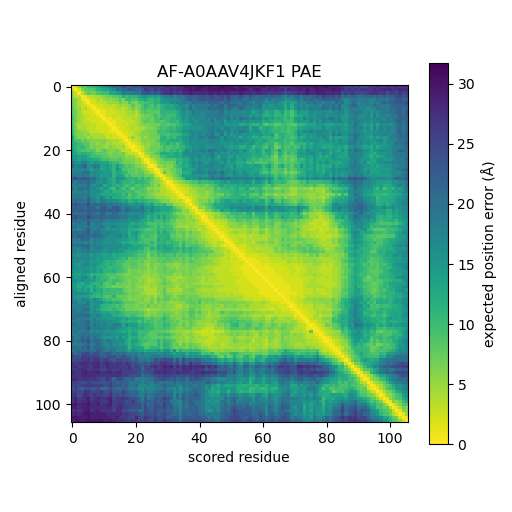OM 725 O O . VAL A 1 94 ? 5.438 7.100 1.967 1.00 49.00 94 VAL A O 1
ATOM 728 N N . ALA A 1 95 ? 4.492 8.374 0.398 1.00 46.91 95 ALA A N 1
ATOM 729 C CA . ALA A 1 95 ? 3.570 7.339 -0.053 1.00 46.91 95 ALA A CA 1
ATOM 730 C C . ALA A 1 95 ? 4.232 6.494 -1.149 1.00 46.91 95 ALA A C 1
ATOM 732 O O . ALA A 1 95 ? 4.690 7.012 -2.171 1.00 46.91 95 ALA A O 1
ATOM 733 N N . VAL A 1 96 ? 4.276 5.180 -0.940 1.00 52.41 96 VAL A N 1
ATOM 734 C CA . VAL A 1 96 ? 4.773 4.216 -1.926 1.00 52.41 96 VAL A CA 1
ATOM 735 C C . VAL A 1 96 ? 3.647 3.938 -2.925 1.00 52.41 96 VAL A C 1
ATOM 737 O O . VAL A 1 96 ? 2.794 3.083 -2.701 1.00 52.41 96 VAL A O 1
ATOM 740 N N . ALA A 1 97 ? 3.608 4.691 -4.025 1.00 45.97 97 ALA A N 1
ATOM 741 C CA . ALA A 1 97 ? 2.635 4.476 -5.092 1.00 45.97 97 ALA A CA 1
ATOM 742 C C . ALA A 1 97 ? 3.179 3.455 -6.108 1.00 45.97 97 ALA A C 1
ATOM 744 O O . ALA A 1 97 ? 4.217 3.671 -6.736 1.00 45.97 97 ALA A O 1
ATOM 745 N N . GLY A 1 98 ? 2.459 2.341 -6.271 1.00 48.72 98 GLY A N 1
ATOM 746 C CA . GLY A 1 98 ? 2.765 1.306 -7.263 1.00 48.72 98 GLY A CA 1
ATOM 747 C C . GLY A 1 98 ? 3.622 0.158 -6.731 1.00 48.72 98 GLY A C 1
ATOM 748 O O . GLY A 1 98 ? 4.719 -0.077 -7.229 1.00 48.72 98 GLY A O 1
ATOM 749 N N . LEU A 1 99 ? 3.117 -0.588 -5.744 1.00 48.91 99 LEU A N 1
ATOM 750 C CA . LEU A 1 99 ? 3.720 -1.855 -5.334 1.00 48.91 99 LEU A CA 1
ATOM 751 C C . LEU A 1 99 ? 2.968 -3.017 -5.993 1.00 48.91 99 LEU A C 1
ATOM 753 O O . LEU A 1 99 ? 2.034 -3.571 -5.423 1.00 48.91 99 LEU A O 1
ATOM 757 N N . MET A 1 100 ? 3.369 -3.380 -7.212 1.00 43.59 100 MET A N 1
ATOM 758 C CA . MET A 1 100 ? 2.950 -4.639 -7.827 1.00 43.59 100 MET A CA 1
ATOM 759 C C . MET A 1 100 ? 4.176 -5.537 -8.005 1.00 43.59 100 MET A C 1
ATOM 761 O O . MET A 1 100 ? 4.953 -5.390 -8.948 1.00 43.59 100 MET A O 1
ATOM 765 N N . LEU A 1 101 ? 4.268 -6.468 -7.050 1.00 41.97 101 LEU A N 1
ATOM 766 C CA . LEU A 1 101 ? 4.980 -7.747 -7.082 1.00 41.97 101 LEU A CA 1
ATOM 767 C C . LEU A 1 101 ? 6.516 -7.625 -7.079 1.00 41.97 101 LEU A C 1
ATOM 769 O O . LEU A 1 101 ? 7.195 -7.483 -8.096 1.00 41.97 101 LEU A O 1
ATOM 773 N N . LEU A 1 102 ? 7.053 -7.697 -5.857 1.00 39.22 102 LEU A N 1
ATOM 774 C CA . LEU A 1 102 ? 8.478 -7.764 -5.550 1.00 39.22 102 LEU A CA 1
ATOM 775 C C . LEU A 1 102 ? 9.025 -9.134 -5.979 1.00 39.22 102 LEU A C 1
ATOM 777 O O . LEU A 1 102 ? 8.780 -10.148 -5.326 1.00 39.22 102 LEU A O 1
ATOM 781 N N . MET A 1 103 ? 9.768 -9.152 -7.088 1.00 36.16 103 MET A N 1
ATOM 782 C CA . MET A 1 103 ? 10.608 -10.286 -7.479 1.00 36.16 103 MET A CA 1
ATOM 783 C C . MET A 1 103 ? 11.743 -10.502 -6.458 1.00 36.16 103 MET A C 1
ATOM 785 O O . MET A 1 103 ? 12.170 -9.542 -5.809 1.00 36.16 103 MET A O 1
ATOM 789 N N . PRO A 1 104 ? 12.254 -11.740 -6.312 1.00 39.22 104 PRO A N 1
ATOM 790 C CA . PRO A 1 104 ? 13.268 -12.060 -5.318 1.00 39.22 104 PRO A CA 1
ATOM 791 C C . PRO A 1 104 ? 14.603 -11.394 -5.667 1.00 39.22 104 PRO A C 1
ATOM 793 O O . PRO A 1 104 ? 15.031 -11.390 -6.821 1.00 39.22 104 PRO A O 1
ATOM 796 N N . PHE A 1 105 ? 15.248 -10.844 -4.640 1.00 31.95 105 PHE A N 1
ATOM 797 C CA . PHE A 1 105 ? 16.655 -10.453 -4.632 1.00 31.95 105 PHE A CA 1
ATOM 798 C C . PHE A 1 105 ? 17.535 -11.599 -5.166 1.00 31.95 105 PHE A C 1
ATOM 800 O O . PHE A 1 105 ? 17.638 -12.632 -4.504 1.00 31.95 105 PHE A O 1
ATOM 807 N N . ILE A 1 106 ? 18.180 -11.387 -6.318 1.00 34.75 106 ILE A N 1
ATOM 808 C CA . ILE A 1 106 ? 19.554 -11.821 -6.641 1.00 34.75 106 ILE A CA 1
ATOM 809 C C . ILE A 1 106 ? 20.228 -10.640 -7.336 1.00 34.75 106 ILE A C 1
ATOM 811 O O . ILE A 1 106 ? 19.622 -10.109 -8.298 1.00 34.75 106 ILE A O 1
#